Protein AF-A0A6L6CQJ9-F1 (afdb_monomer)

Secondary structure (DSSP, 8-state):
-----EEEEE-SBHHHHHH--HHHHHHHHHHHHHHHHTTT--EEEEE-SB----HHHHHHHHHHHHHHH-PEEETTEEEEE-TTS-EEEEES---HHHHHHHHHHHS-TTS--HHHHHHHHH--

Structure (mmCIF, N/CA/C/O backbone):
data_AF-A0A6L6CQJ9-F1
#
_entry.id   AF-A0A6L6CQJ9-F1
#
loop_
_atom_site.group_PDB
_atom_site.id
_atom_site.type_symbol
_atom_site.label_atom_id
_atom_site.label_alt_id
_atom_site.label_comp_id
_atom_site.label_asym_id
_atom_site.label_entity_id
_atom_site.label_seq_id
_atom_site.pdbx_PDB_ins_code
_atom_site.Cartn_x
_atom_site.Cartn_y
_atom_site.Cartn_z
_atom_site.occupancy
_atom_site.B_iso_or_equiv
_atom_site.auth_seq_id
_atom_site.auth_comp_id
_atom_site.auth_asym_id
_atom_site.auth_atom_id
_atom_site.pdbx_PDB_model_num
ATOM 1 N N . MET A 1 1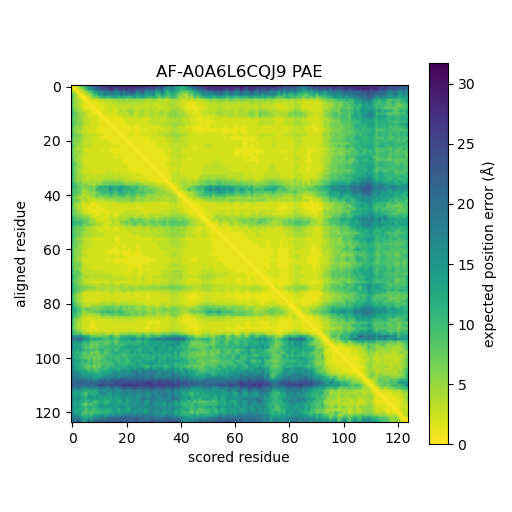 ? -23.695 -12.165 -8.572 1.00 44.12 1 MET A N 1
ATOM 2 C CA . MET A 1 1 ? -23.828 -10.892 -7.833 1.00 44.12 1 MET A CA 1
ATOM 3 C C . MET A 1 1 ? -22.783 -9.947 -8.420 1.00 44.12 1 MET A C 1
ATOM 5 O O . MET A 1 1 ? -21.602 -10.169 -8.198 1.00 44.12 1 MET A O 1
ATOM 9 N N . HIS A 1 2 ? -23.181 -9.010 -9.287 1.00 49.62 2 HIS A N 1
ATOM 10 C CA . HIS A 1 2 ? -22.262 -8.054 -9.922 1.00 49.62 2 HIS A CA 1
ATOM 11 C C . HIS A 1 2 ? -22.117 -6.839 -9.000 1.00 49.62 2 HIS A C 1
ATOM 13 O O . HIS A 1 2 ? -22.798 -5.835 -9.175 1.00 49.62 2 HIS A O 1
ATOM 19 N N . GLY A 1 3 ? -21.326 -7.003 -7.941 1.00 58.09 3 GLY A N 1
ATOM 20 C CA . GLY A 1 3 ? -20.976 -5.933 -7.007 1.00 58.09 3 GLY A CA 1
ATOM 21 C C . GLY A 1 3 ? -19.596 -5.368 -7.324 1.00 58.09 3 GLY A C 1
ATOM 22 O O . GLY A 1 3 ? -18.787 -6.028 -7.974 1.00 58.09 3 GLY A O 1
ATOM 23 N N . LEU A 1 4 ? -19.325 -4.149 -6.866 1.00 60.97 4 LEU A N 1
ATOM 24 C CA . LEU A 1 4 ? -18.016 -3.513 -6.964 1.00 60.97 4 LEU A CA 1
ATOM 25 C C . LEU A 1 4 ? -17.009 -4.312 -6.112 1.00 60.97 4 LEU A C 1
ATOM 27 O O . LEU A 1 4 ? -17.016 -4.231 -4.888 1.00 60.97 4 LEU A O 1
ATOM 31 N N . VAL A 1 5 ? -16.191 -5.153 -6.748 1.00 79.06 5 VAL A N 1
ATOM 32 C CA . VAL A 1 5 ? -15.293 -6.081 -6.033 1.00 79.06 5 VAL A CA 1
ATOM 33 C C . VAL A 1 5 ? -14.050 -5.370 -5.502 1.00 79.06 5 VAL A C 1
ATOM 35 O O . VAL A 1 5 ? -13.595 -5.684 -4.402 1.00 79.06 5 VAL A O 1
ATOM 38 N N . HIS A 1 6 ? -13.526 -4.424 -6.279 1.00 84.75 6 HIS A N 1
ATOM 39 C CA . HIS A 1 6 ? -12.265 -3.742 -6.023 1.00 84.75 6 HIS A CA 1
ATOM 40 C C . HIS A 1 6 ? -12.363 -2.270 -6.413 1.00 84.75 6 HIS A C 1
ATOM 42 O O . HIS A 1 6 ? -12.942 -1.941 -7.449 1.00 84.75 6 HIS A O 1
ATOM 48 N N . VAL A 1 7 ? -11.798 -1.393 -5.585 1.00 87.69 7 VAL A N 1
ATOM 49 C CA . VAL A 1 7 ? -11.645 0.032 -5.889 1.00 87.69 7 VAL A CA 1
ATOM 50 C C . VAL A 1 7 ? -10.204 0.465 -5.737 1.00 87.69 7 VAL A C 1
ATOM 52 O O . VAL A 1 7 ? -9.547 0.137 -4.757 1.00 87.69 7 VAL A O 1
ATOM 55 N N . LEU A 1 8 ? -9.743 1.260 -6.696 1.00 88.31 8 LEU A N 1
ATOM 56 C CA . LEU A 1 8 ? -8.489 1.988 -6.614 1.00 88.31 8 LEU A CA 1
ATOM 57 C C . LEU A 1 8 ? -8.780 3.447 -6.250 1.00 88.31 8 LEU A C 1
ATOM 59 O O . LEU A 1 8 ? -9.572 4.110 -6.921 1.00 88.31 8 LEU A O 1
ATOM 63 N N . VAL A 1 9 ? -8.120 3.950 -5.212 1.00 89.75 9 VAL A N 1
ATOM 64 C CA . VAL A 1 9 ? -8.165 5.355 -4.805 1.00 89.75 9 VAL A CA 1
ATOM 65 C C . VAL A 1 9 ? -6.786 5.966 -4.976 1.00 89.75 9 VAL A C 1
ATOM 67 O O . VAL A 1 9 ? -5.829 5.563 -4.319 1.00 89.75 9 VAL A O 1
ATOM 70 N N . CYS A 1 10 ? -6.703 6.991 -5.816 1.00 90.00 10 CYS A N 1
ATOM 71 C CA . CYS A 1 10 ? -5.519 7.833 -5.913 1.00 90.00 10 CYS A CA 1
ATOM 72 C C . CYS A 1 10 ? -5.681 8.999 -4.927 1.00 90.00 10 CYS A C 1
ATOM 74 O O . CYS A 1 10 ? -6.444 9.929 -5.190 1.00 90.00 10 CYS A O 1
ATOM 76 N N . GLY A 1 11 ? -5.023 8.927 -3.769 1.00 89.94 11 GLY A N 1
ATOM 77 C CA . GLY A 1 11 ? -5.260 9.828 -2.640 1.00 89.94 11 GLY A CA 1
ATOM 78 C C . GLY A 1 11 ? -3.970 10.336 -2.005 1.00 89.94 11 GLY A C 1
ATOM 79 O O . GLY A 1 11 ? -3.145 9.553 -1.547 1.00 89.94 11 GLY A O 1
ATOM 80 N N . GLY A 1 12 ? -3.824 11.659 -1.938 1.00 90.69 12 GLY A N 1
ATOM 81 C CA . GLY A 1 12 ? -2.650 12.333 -1.384 1.00 90.69 12 GLY A CA 1
ATOM 82 C C . GLY A 1 12 ? -1.388 12.262 -2.259 1.00 90.69 12 GLY A C 1
ATOM 83 O O . GLY A 1 12 ? -1.339 11.556 -3.266 1.00 90.69 12 GLY A O 1
ATOM 84 N N . THR A 1 13 ? -0.364 13.020 -1.875 1.00 92.44 13 THR A N 1
ATOM 85 C CA . THR A 1 13 ? 0.970 13.030 -2.502 1.00 92.44 13 THR A CA 1
ATOM 86 C C . THR A 1 13 ? 1.970 12.195 -1.702 1.00 92.44 13 THR A C 1
ATOM 88 O O . THR A 1 13 ? 1.749 11.939 -0.517 1.00 92.44 13 THR A O 1
ATOM 91 N N . SER A 1 14 ? 3.108 11.819 -2.297 1.00 91.62 14 SER A N 1
ATOM 92 C CA . SER A 1 14 ? 4.172 11.123 -1.551 1.00 91.62 14 SER A CA 1
ATOM 93 C C . SER A 1 14 ? 4.661 11.911 -0.327 1.00 91.62 14 SER A C 1
ATOM 95 O O . SER A 1 14 ? 4.845 11.336 0.744 1.00 91.62 14 SER A O 1
ATOM 97 N N . VAL A 1 15 ? 4.763 13.239 -0.444 1.00 94.12 15 VAL A N 1
ATOM 98 C CA . VAL A 1 15 ? 5.100 14.141 0.674 1.00 94.12 15 VAL A CA 1
ATOM 99 C C . VAL A 1 15 ? 4.042 14.072 1.776 1.00 94.12 15 VAL A C 1
ATOM 101 O O . VAL A 1 15 ? 4.376 13.888 2.941 1.00 94.12 15 VAL A O 1
ATOM 104 N N . GLN A 1 16 ? 2.755 14.128 1.423 1.00 95.38 16 GLN A N 1
ATOM 105 C CA . GLN A 1 16 ? 1.681 14.009 2.412 1.00 95.38 16 GLN A CA 1
ATOM 106 C C . GLN A 1 16 ? 1.717 12.655 3.124 1.00 95.38 16 GLN A C 1
ATOM 108 O O . GLN A 1 16 ? 1.512 12.600 4.332 1.00 95.38 16 GLN A O 1
ATOM 113 N N . TRP A 1 17 ? 2.012 11.564 2.415 1.00 95.88 17 TRP A N 1
ATOM 114 C CA . TRP A 1 17 ? 2.132 10.235 3.023 1.00 95.88 17 TRP A CA 1
ATOM 115 C C . TRP A 1 17 ? 3.313 10.153 4.002 1.00 95.88 17 TRP A C 1
ATOM 117 O O . TRP A 1 17 ? 3.189 9.531 5.061 1.00 95.88 17 TRP A O 1
ATOM 127 N N . LEU A 1 18 ? 4.431 10.811 3.677 1.00 95.19 18 LEU A N 1
ATOM 128 C CA . LEU A 1 18 ? 5.608 10.935 4.543 1.00 95.19 18 LEU A CA 1
ATOM 129 C C . LEU A 1 18 ? 5.355 11.785 5.787 1.00 95.19 18 LEU A C 1
ATOM 131 O O . LEU A 1 18 ? 5.918 11.474 6.839 1.00 95.19 18 LEU A O 1
ATOM 135 N N . ASP A 1 19 ? 4.490 12.789 5.699 1.00 96.75 19 ASP A N 1
ATOM 136 C CA . ASP A 1 19 ? 4.121 13.637 6.836 1.00 96.75 19 ASP A CA 1
ATOM 137 C C . ASP A 1 19 ? 2.974 13.044 7.670 1.00 96.75 19 ASP A C 1
ATOM 139 O O . ASP A 1 19 ? 2.840 13.353 8.854 1.00 96.75 19 ASP A O 1
ATOM 143 N N . THR A 1 20 ? 2.175 12.142 7.087 1.00 97.56 20 THR A N 1
ATOM 144 C CA . THR A 1 20 ? 1.033 11.517 7.769 1.00 97.56 20 THR A CA 1
ATOM 145 C C . THR A 1 20 ? 1.516 10.664 8.941 1.00 97.56 20 THR A C 1
ATOM 147 O O . THR A 1 20 ? 2.318 9.728 8.797 1.00 97.56 20 THR A O 1
ATOM 150 N N . THR A 1 21 ? 1.006 10.980 10.126 1.00 97.50 21 THR A N 1
ATOM 151 C CA . THR A 1 21 ? 1.355 10.322 11.383 1.00 97.50 21 THR A CA 1
ATOM 152 C C . THR A 1 21 ? 0.704 8.945 11.507 1.00 97.50 21 THR A C 1
ATOM 154 O O . THR A 1 21 ? -0.284 8.621 10.851 1.00 97.50 21 THR A O 1
ATOM 157 N N . THR A 1 22 ? 1.224 8.113 12.412 1.00 97.25 22 THR A N 1
ATOM 158 C CA . THR A 1 22 ? 0.627 6.802 12.723 1.00 97.25 22 THR A CA 1
ATOM 159 C C . THR A 1 22 ? -0.843 6.930 13.138 1.00 97.25 22 THR A C 1
ATOM 161 O O . THR A 1 22 ? -1.669 6.140 12.698 1.00 97.25 22 THR A O 1
ATOM 164 N N . GLN A 1 23 ? -1.185 7.932 13.958 1.00 97.75 23 GLN A N 1
ATOM 165 C CA . GLN A 1 23 ? -2.556 8.133 14.437 1.00 97.75 23 GLN A CA 1
ATOM 166 C C . GLN A 1 23 ? -3.507 8.530 13.301 1.00 97.75 23 GLN A C 1
ATOM 168 O O . GLN A 1 23 ? -4.648 8.068 13.260 1.00 97.75 23 GLN A O 1
ATOM 173 N N . GLU A 1 24 ? -3.042 9.349 12.358 1.00 97.81 24 GLU A N 1
ATOM 174 C CA . GLU A 1 24 ? -3.819 9.692 11.167 1.00 97.81 24 GLU A CA 1
ATOM 175 C C . GLU A 1 24 ? -4.025 8.478 10.263 1.00 97.81 24 GLU A C 1
ATOM 177 O O . GLU A 1 24 ? -5.149 8.257 9.822 1.00 97.81 24 GLU A O 1
ATOM 182 N N . TRP A 1 25 ? -3.006 7.635 10.062 1.00 97.12 25 TRP A N 1
ATOM 183 C CA . TRP A 1 25 ? -3.161 6.374 9.329 1.00 97.12 25 TRP A CA 1
ATOM 184 C C . TRP A 1 25 ? -4.152 5.414 10.000 1.00 97.12 25 TRP A C 1
ATOM 186 O O . TRP A 1 25 ? -4.954 4.790 9.301 1.00 97.12 25 TRP A O 1
ATOM 196 N N . CYS A 1 26 ? -4.172 5.333 11.338 1.00 96.75 26 CYS A N 1
ATOM 197 C CA . CYS A 1 26 ? -5.204 4.585 12.066 1.00 96.75 26 CYS A CA 1
ATOM 198 C C . CYS A 1 26 ? -6.605 5.133 11.753 1.00 96.75 26 CYS A C 1
ATOM 200 O O . CYS A 1 26 ? -7.515 4.363 11.449 1.00 96.75 26 CYS A O 1
ATOM 202 N N . ARG A 1 27 ? -6.776 6.464 11.800 1.00 96.69 27 ARG A N 1
ATOM 203 C CA . ARG A 1 27 ? -8.059 7.125 11.512 1.00 96.69 27 ARG A CA 1
ATOM 204 C C . ARG A 1 27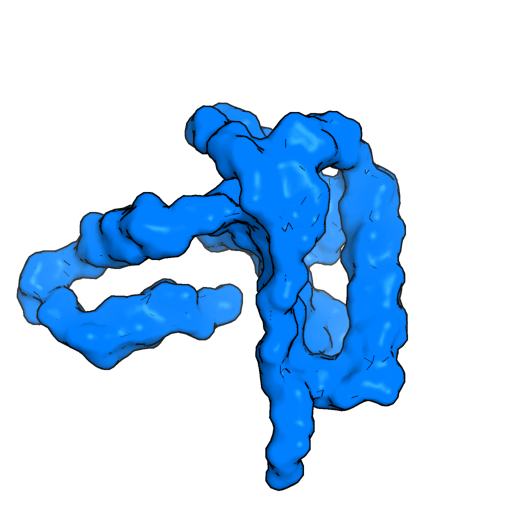 ? -8.509 6.874 10.072 1.00 96.69 27 ARG A C 1
ATOM 206 O O . ARG A 1 27 ? -9.642 6.455 9.870 1.00 96.69 27 ARG A O 1
ATOM 213 N N . ILE A 1 28 ? -7.618 7.079 9.099 1.00 95.06 28 ILE A N 1
ATOM 214 C CA . ILE A 1 28 ? -7.877 6.846 7.670 1.00 95.06 28 ILE A CA 1
ATOM 215 C C . ILE A 1 28 ? -8.349 5.405 7.453 1.00 95.06 28 ILE A C 1
ATOM 217 O O . ILE A 1 28 ? -9.376 5.179 6.821 1.00 95.06 28 ILE A O 1
ATOM 221 N N . THR A 1 29 ? -7.640 4.430 8.024 1.00 94.12 29 THR A N 1
ATOM 222 C CA . THR A 1 29 ? -7.981 3.005 7.887 1.00 94.12 29 THR A CA 1
ATOM 223 C C . THR A 1 29 ? -9.356 2.696 8.477 1.00 94.12 29 THR A C 1
ATOM 225 O O . THR A 1 29 ? -10.170 2.052 7.822 1.00 94.12 29 THR A O 1
ATOM 228 N N . GLY A 1 30 ? -9.664 3.219 9.669 1.00 92.94 30 GLY A N 1
ATOM 229 C CA . GLY A 1 30 ? -10.981 3.044 10.289 1.00 92.94 30 GLY A CA 1
ATOM 230 C C . GLY A 1 30 ? -12.125 3.663 9.478 1.00 92.94 30 GLY A C 1
ATOM 231 O O . GLY A 1 30 ? -13.198 3.067 9.369 1.00 92.94 30 GLY A O 1
ATOM 232 N N . GLU A 1 31 ? -11.901 4.830 8.871 1.00 92.06 31 GLU A N 1
ATOM 233 C CA . GLU A 1 31 ? -12.880 5.489 7.996 1.00 92.06 31 GLU A CA 1
ATOM 234 C C . GLU A 1 31 ? -13.143 4.680 6.722 1.00 92.06 31 GLU A C 1
ATOM 236 O O . GLU A 1 31 ? -14.300 4.512 6.333 1.00 92.06 31 GLU A O 1
ATOM 241 N N . LEU A 1 32 ? -12.097 4.118 6.114 1.00 90.81 32 LEU A N 1
ATOM 242 C CA . LEU A 1 32 ? -12.207 3.263 4.930 1.00 90.81 32 LEU A CA 1
ATOM 243 C C . LEU A 1 32 ? -12.967 1.971 5.223 1.00 90.81 32 LEU A C 1
ATOM 245 O O . LEU A 1 32 ? -13.893 1.634 4.486 1.00 90.81 32 LEU A O 1
ATOM 249 N N . SER A 1 33 ? -12.625 1.283 6.314 1.00 89.25 33 SER A N 1
ATOM 250 C CA . SER A 1 33 ? -13.342 0.081 6.750 1.00 89.25 33 SER A CA 1
ATOM 251 C C . SER A 1 33 ? -14.819 0.378 7.013 1.00 89.25 33 SER A C 1
ATOM 253 O O . SER A 1 33 ? -15.700 -0.345 6.550 1.00 89.25 33 SER A O 1
ATOM 255 N N . SER A 1 34 ? -15.115 1.489 7.696 1.00 88.25 34 SER A N 1
ATOM 256 C CA . SER A 1 34 ? -16.491 1.923 7.962 1.00 88.25 34 SER A CA 1
ATOM 257 C C . SER A 1 34 ? -17.271 2.206 6.672 1.00 88.25 34 SER A C 1
ATOM 259 O O . SER A 1 34 ? -18.405 1.751 6.520 1.00 88.25 34 SER A O 1
ATOM 261 N N . ALA A 1 35 ? -16.654 2.901 5.711 1.00 85.19 35 ALA A N 1
ATOM 262 C CA . ALA A 1 35 ? -17.273 3.202 4.423 1.00 85.19 35 ALA A CA 1
ATOM 263 C C . ALA A 1 35 ? -17.544 1.934 3.593 1.00 85.19 35 ALA A C 1
ATOM 265 O O . ALA A 1 35 ? -18.607 1.812 2.981 1.00 85.19 35 ALA A O 1
ATOM 266 N N . ALA A 1 36 ? -16.626 0.964 3.606 1.00 80.62 36 ALA A N 1
ATOM 267 C CA . ALA A 1 36 ? -16.747 -0.273 2.836 1.00 80.62 36 ALA A CA 1
ATOM 268 C C . ALA A 1 36 ? -17.931 -1.151 3.273 1.00 80.62 36 ALA A C 1
ATOM 270 O O . ALA A 1 36 ? -18.606 -1.741 2.421 1.00 80.62 36 ALA A O 1
ATOM 271 N N . ARG A 1 37 ? -18.245 -1.181 4.579 1.00 76.06 37 ARG A N 1
ATOM 272 C CA . ARG A 1 37 ? -19.377 -1.947 5.141 1.00 76.06 37 ARG A CA 1
ATOM 273 C C . ARG A 1 37 ? -20.720 -1.599 4.499 1.00 76.06 37 ARG A C 1
ATOM 275 O O . ARG A 1 37 ? -21.581 -2.465 4.384 1.00 76.06 37 ARG A O 1
ATOM 282 N N . GLY A 1 38 ? -20.903 -0.353 4.061 1.00 71.69 38 GLY A N 1
ATOM 283 C CA . GLY A 1 38 ? -22.154 0.101 3.447 1.00 71.69 38 GLY A CA 1
ATOM 284 C C . GLY A 1 38 ? -22.345 -0.323 1.988 1.00 71.69 38 GLY A C 1
ATOM 285 O O . GLY A 1 38 ? -23.455 -0.220 1.472 1.00 71.69 38 GLY A O 1
ATOM 286 N N . VAL A 1 39 ? -21.284 -0.778 1.311 1.00 73.56 39 VAL A N 1
ATOM 287 C CA . VAL A 1 39 ? -21.245 -0.876 -0.162 1.00 73.56 39 VAL A CA 1
ATOM 288 C C . VAL A 1 39 ? -20.999 -2.311 -0.657 1.00 73.56 39 VAL A C 1
ATOM 290 O O . VAL A 1 39 ? -21.135 -2.590 -1.846 1.00 73.56 39 VAL A O 1
ATOM 293 N N . GLY A 1 40 ? -20.681 -3.256 0.237 1.00 71.69 40 GLY A N 1
ATOM 294 C CA . GLY A 1 40 ? -20.407 -4.653 -0.135 1.00 71.69 40 GLY A CA 1
ATOM 295 C C . GLY A 1 40 ? -19.102 -4.832 -0.921 1.00 71.69 40 GLY A C 1
ATOM 296 O O . GLY A 1 40 ? -18.942 -5.811 -1.652 1.00 71.69 40 GLY A O 1
ATOM 297 N N . MET A 1 41 ? -18.183 -3.871 -0.796 1.00 78.12 41 MET A N 1
ATOM 298 C CA . MET A 1 41 ? -16.852 -3.928 -1.398 1.00 78.12 41 MET A CA 1
ATOM 299 C C . MET A 1 41 ? -15.997 -4.958 -0.666 1.00 78.12 41 MET A C 1
ATOM 301 O O . MET A 1 41 ? -16.089 -5.087 0.552 1.00 78.12 41 MET A O 1
ATOM 305 N N . ARG A 1 42 ? -15.142 -5.674 -1.403 1.00 83.19 42 ARG A N 1
ATOM 306 C CA . ARG A 1 42 ? -14.224 -6.664 -0.810 1.00 83.19 42 ARG A CA 1
ATOM 307 C C . ARG A 1 42 ? -12.806 -6.138 -0.651 1.00 83.19 42 ARG A C 1
ATOM 309 O O . ARG A 1 42 ? -12.106 -6.568 0.257 1.00 83.19 42 ARG A O 1
ATOM 316 N N . TRP A 1 43 ? -12.398 -5.208 -1.512 1.00 89.06 43 TRP A N 1
ATOM 317 C CA . TRP A 1 43 ? -11.029 -4.717 -1.539 1.00 89.06 43 TRP A CA 1
ATOM 318 C C . TRP A 1 43 ? -10.953 -3.248 -1.958 1.00 89.06 43 TRP A C 1
ATOM 320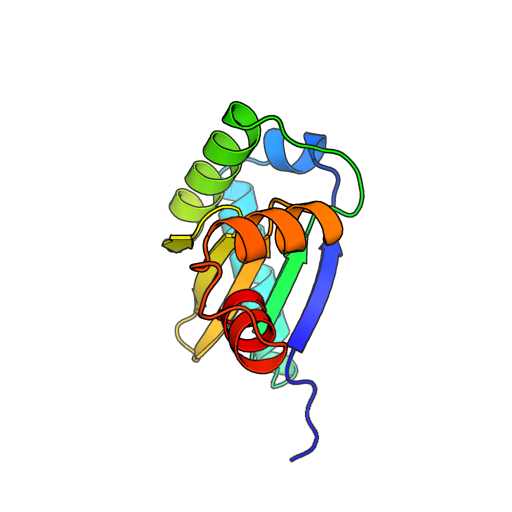 O O . TRP A 1 43 ? -11.616 -2.830 -2.911 1.00 89.06 43 TRP A O 1
ATOM 330 N N . ILE A 1 44 ? -10.106 -2.474 -1.284 1.00 91.69 44 ILE A N 1
ATOM 331 C CA . ILE A 1 44 ? -9.628 -1.178 -1.760 1.00 91.69 44 ILE A CA 1
ATOM 332 C C . ILE A 1 44 ? -8.099 -1.148 -1.832 1.00 91.69 44 ILE A C 1
ATOM 334 O O . ILE A 1 44 ? -7.407 -1.591 -0.917 1.00 91.69 44 ILE A O 1
ATOM 338 N N . THR A 1 45 ? -7.567 -0.587 -2.912 1.00 92.06 45 THR A N 1
ATOM 339 C CA . THR A 1 45 ? -6.158 -0.214 -3.027 1.00 92.06 45 THR A CA 1
ATOM 340 C C . THR A 1 45 ? -6.051 1.299 -3.018 1.00 92.06 45 THR A C 1
ATOM 342 O O . THR A 1 45 ? -6.780 1.978 -3.736 1.00 92.06 45 THR A O 1
ATOM 345 N N . ILE A 1 46 ? -5.134 1.835 -2.227 1.00 93.38 46 ILE A N 1
ATOM 346 C CA . ILE A 1 46 ? -4.859 3.264 -2.147 1.00 93.38 46 ILE A CA 1
ATOM 347 C C . ILE A 1 46 ? -3.430 3.481 -2.604 1.00 93.38 46 ILE A C 1
ATOM 349 O O . ILE A 1 46 ? -2.526 2.799 -2.130 1.00 93.38 46 ILE A O 1
ATOM 353 N N . CYS A 1 47 ? -3.222 4.430 -3.504 1.00 92.31 47 CYS A N 1
ATOM 354 C CA . CYS A 1 47 ? -1.898 4.874 -3.917 1.00 92.31 47 CYS A CA 1
ATOM 355 C C . CYS A 1 47 ? -1.841 6.406 -3.926 1.00 92.31 47 CYS A C 1
ATOM 357 O O . CYS A 1 47 ? -2.880 7.057 -4.087 1.00 92.31 47 CYS A O 1
ATOM 359 N N . PRO A 1 48 ? -0.658 7.016 -3.758 1.00 91.31 48 PRO A N 1
ATOM 360 C CA . PRO A 1 48 ? -0.535 8.450 -3.951 1.00 91.31 48 PRO A CA 1
ATOM 361 C C . PRO A 1 48 ? -0.818 8.786 -5.417 1.00 91.31 48 PRO A C 1
ATOM 363 O O . PRO A 1 48 ? -0.467 8.024 -6.317 1.00 91.31 48 PRO A O 1
ATOM 366 N N . TYR A 1 49 ? -1.463 9.922 -5.677 1.00 85.62 49 TYR A N 1
ATOM 367 C CA . TYR A 1 49 ? -1.755 10.338 -7.054 1.00 85.62 49 TYR A CA 1
ATOM 368 C C . TYR A 1 49 ? -0.552 11.005 -7.736 1.00 85.62 49 TYR A C 1
ATOM 370 O O . TYR A 1 49 ? -0.549 11.167 -8.954 1.00 85.62 49 TYR A O 1
ATOM 378 N N . VAL A 1 50 ? 0.453 11.429 -6.962 1.00 84.62 50 VAL A N 1
ATOM 379 C CA . VAL A 1 50 ? 1.670 12.067 -7.473 1.00 84.62 50 VAL A CA 1
ATOM 380 C C . VAL A 1 50 ? 2.832 11.930 -6.491 1.00 84.62 50 VAL A C 1
ATOM 382 O O . VAL A 1 50 ? 2.645 11.892 -5.270 1.00 84.62 50 VAL A O 1
ATOM 385 N N . GLY A 1 51 ? 4.038 11.947 -7.053 1.00 84.44 51 GLY A N 1
ATOM 386 C CA . GLY A 1 51 ? 5.299 11.923 -6.329 1.00 84.44 51 GLY A CA 1
ATOM 387 C C . GLY A 1 51 ? 5.942 10.542 -6.335 1.00 84.44 51 GLY A C 1
ATOM 388 O O . GLY A 1 51 ? 5.323 9.542 -6.692 1.00 84.44 51 GLY A O 1
ATOM 389 N N . TRP A 1 52 ? 7.209 10.512 -5.946 1.00 85.44 52 TRP A N 1
ATOM 390 C CA . TRP A 1 52 ? 7.977 9.290 -5.758 1.00 85.44 52 TRP A CA 1
ATOM 391 C C . TRP A 1 52 ? 8.473 9.213 -4.319 1.00 85.44 52 TRP A C 1
ATOM 393 O O . TRP A 1 52 ? 8.522 10.223 -3.611 1.00 85.44 52 TRP A O 1
ATOM 403 N N . PHE A 1 53 ? 8.857 8.009 -3.917 1.00 88.25 53 PHE A N 1
ATOM 404 C CA . PHE A 1 53 ? 9.587 7.756 -2.685 1.00 88.25 53 PHE A CA 1
ATOM 405 C C . PHE A 1 53 ? 10.939 7.161 -3.062 1.00 88.25 53 PHE A C 1
ATOM 407 O O . PHE A 1 53 ? 11.007 6.257 -3.900 1.00 88.25 53 PHE A O 1
ATOM 414 N N . THR A 1 54 ? 11.999 7.632 -2.418 1.00 90.38 54 THR A N 1
ATOM 415 C CA . THR A 1 54 ? 13.253 6.879 -2.327 1.00 90.38 54 THR A CA 1
ATOM 416 C C . THR A 1 54 ? 13.021 5.562 -1.581 1.00 90.38 54 THR A C 1
ATOM 418 O O . THR A 1 54 ? 12.018 5.403 -0.880 1.00 90.38 54 THR A O 1
ATOM 421 N N . ASP A 1 55 ? 13.949 4.612 -1.681 1.00 88.88 55 ASP A N 1
ATOM 422 C CA . ASP A 1 55 ? 13.814 3.318 -0.995 1.00 88.88 55 ASP A CA 1
ATOM 423 C C . ASP A 1 55 ? 13.682 3.477 0.527 1.00 88.88 55 ASP A C 1
ATOM 425 O O . ASP A 1 55 ? 12.856 2.819 1.160 1.00 88.88 55 ASP A O 1
ATOM 429 N N . ILE A 1 56 ? 14.429 4.425 1.103 1.00 91.94 56 ILE A N 1
ATOM 430 C CA . ILE A 1 56 ? 14.385 4.744 2.535 1.00 91.94 56 ILE A CA 1
ATOM 431 C C . ILE A 1 56 ? 13.016 5.320 2.919 1.00 91.94 56 ILE A C 1
ATOM 433 O O . ILE A 1 56 ? 12.411 4.887 3.898 1.00 91.94 56 ILE A O 1
ATOM 437 N N . GLU A 1 57 ? 12.505 6.286 2.154 1.00 93.94 57 GLU A N 1
ATOM 438 C CA . GLU A 1 57 ? 11.189 6.892 2.393 1.00 93.94 57 GLU A CA 1
ATOM 439 C C . GLU A 1 57 ? 10.063 5.864 2.258 1.00 9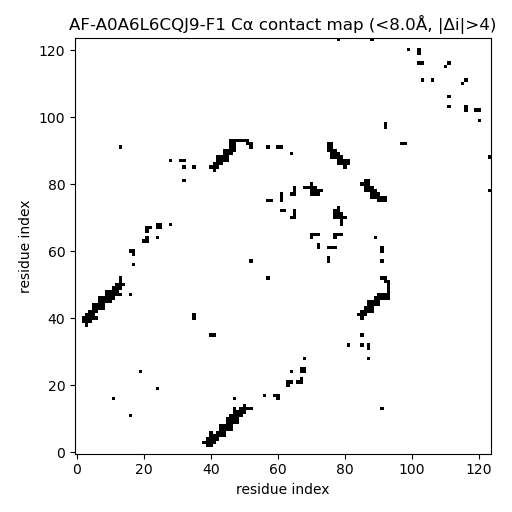3.94 57 GLU A C 1
ATOM 441 O O . GLU A 1 57 ? 9.144 5.828 3.078 1.00 93.94 57 GLU A O 1
ATOM 446 N N . ARG A 1 58 ? 10.162 4.984 1.258 1.00 92.06 58 ARG A N 1
ATOM 447 C CA . ARG A 1 58 ? 9.208 3.901 1.028 1.00 92.06 58 ARG A CA 1
ATOM 448 C C . ARG A 1 58 ? 9.163 2.956 2.221 1.00 92.06 58 ARG A C 1
ATOM 450 O O . ARG A 1 58 ? 8.086 2.688 2.749 1.00 92.06 58 ARG A O 1
ATOM 457 N N . GLU A 1 59 ? 10.323 2.501 2.690 1.00 92.94 59 GLU A N 1
ATOM 458 C CA . GLU A 1 59 ? 10.425 1.640 3.869 1.00 92.94 59 GLU A CA 1
ATOM 459 C C . GLU A 1 59 ? 9.843 2.324 5.118 1.00 92.94 59 GLU A C 1
ATOM 461 O O . GLU A 1 59 ? 9.096 1.704 5.881 1.00 92.94 59 GLU A O 1
ATOM 466 N N . GLN A 1 60 ? 10.138 3.612 5.319 1.00 95.12 60 GLN A N 1
ATOM 467 C CA . GLN A 1 60 ? 9.619 4.395 6.443 1.00 95.12 60 GLN A CA 1
ATOM 468 C C . GLN A 1 60 ? 8.089 4.497 6.427 1.00 95.12 60 GLN A C 1
ATOM 470 O O . GLN A 1 60 ? 7.450 4.266 7.459 1.00 95.12 60 GLN A O 1
ATOM 475 N N . VAL A 1 61 ? 7.496 4.815 5.274 1.00 95.69 61 VAL A N 1
ATOM 476 C CA . VAL A 1 61 ? 6.040 4.923 5.109 1.00 95.69 61 VAL A CA 1
ATOM 477 C C . VAL A 1 61 ? 5.378 3.561 5.293 1.00 95.69 61 VAL A C 1
ATOM 479 O O . VAL A 1 61 ? 4.454 3.455 6.101 1.00 95.69 61 VAL A O 1
ATOM 482 N N . CYS A 1 62 ? 5.892 2.501 4.656 1.00 95.81 62 CYS A N 1
ATOM 483 C CA . CYS A 1 62 ? 5.372 1.141 4.824 1.00 95.81 62 CYS A CA 1
ATOM 484 C C . CYS A 1 62 ? 5.367 0.719 6.299 1.00 95.81 62 CYS A C 1
ATOM 486 O O . CYS A 1 62 ? 4.340 0.285 6.820 1.00 95.81 62 CYS A O 1
ATOM 488 N N . LYS A 1 63 ? 6.484 0.905 7.017 1.00 96.56 63 LYS A N 1
ATOM 489 C CA . LYS A 1 63 ? 6.573 0.575 8.451 1.00 96.56 63 LYS A CA 1
ATOM 490 C C . LYS A 1 63 ? 5.591 1.378 9.295 1.00 96.56 63 LYS A C 1
ATOM 492 O O . LYS A 1 63 ? 5.025 0.840 10.247 1.00 96.56 63 LYS A O 1
ATOM 497 N N . ARG A 1 64 ? 5.373 2.655 8.970 1.00 97.25 64 ARG A N 1
ATOM 498 C CA . ARG A 1 64 ? 4.426 3.506 9.699 1.00 97.25 64 ARG A CA 1
ATOM 499 C C . ARG A 1 64 ? 2.983 3.060 9.487 1.00 97.25 64 ARG A C 1
ATOM 501 O O . ARG A 1 64 ? 2.255 2.935 10.469 1.00 97.25 64 ARG A O 1
ATOM 508 N N . ILE A 1 65 ? 2.594 2.781 8.245 1.00 97.19 65 ILE A N 1
ATOM 509 C CA . ILE A 1 65 ? 1.253 2.287 7.907 1.00 97.19 65 ILE A CA 1
ATOM 510 C C . ILE A 1 65 ? 1.031 0.906 8.533 1.00 97.19 65 ILE A C 1
ATOM 512 O O . ILE A 1 65 ? 0.009 0.688 9.179 1.00 97.19 65 ILE A O 1
ATOM 516 N N . ALA A 1 66 ? 1.998 -0.008 8.434 1.00 96.94 66 ALA A N 1
ATOM 517 C CA . ALA A 1 66 ? 1.910 -1.333 9.050 1.00 96.94 66 ALA A CA 1
ATOM 518 C C . ALA A 1 66 ? 1.741 -1.234 10.571 1.00 96.94 66 ALA A C 1
ATOM 520 O O . ALA A 1 66 ? 0.866 -1.876 11.147 1.00 96.94 66 ALA A O 1
ATOM 521 N N . LYS A 1 67 ? 2.500 -0.349 11.229 1.00 96.94 67 LYS A N 1
ATOM 522 C CA . LYS A 1 67 ? 2.347 -0.074 12.664 1.00 96.94 67 LYS A CA 1
ATOM 523 C C . LYS A 1 67 ? 0.972 0.505 13.012 1.00 96.94 67 LYS A C 1
ATOM 525 O O . LYS A 1 67 ? 0.437 0.177 14.066 1.00 96.94 67 LYS A O 1
ATOM 530 N N . ALA A 1 68 ? 0.424 1.377 12.169 1.00 96.81 68 ALA A N 1
ATOM 531 C CA . ALA A 1 68 ? -0.880 1.999 12.389 1.00 96.81 68 ALA A CA 1
ATOM 532 C C . ALA A 1 68 ? -2.045 1.011 12.223 1.00 96.81 68 ALA A C 1
ATOM 534 O O . ALA A 1 68 ? -3.048 1.101 12.925 1.00 96.81 68 ALA A O 1
ATOM 535 N N . THR A 1 69 ? -1.919 0.080 11.284 1.00 94.81 69 THR A N 1
ATOM 536 C CA . THR A 1 69 ? -3.021 -0.786 10.843 1.00 94.81 69 THR A CA 1
ATOM 537 C C . THR A 1 69 ? -2.917 -2.217 11.361 1.00 94.81 69 THR A C 1
ATOM 539 O O . THR A 1 69 ? -3.886 -2.964 11.296 1.00 94.81 69 THR A O 1
ATOM 542 N N . GLY A 1 70 ? -1.746 -2.633 11.847 1.00 94.81 70 GLY A N 1
ATOM 543 C CA . GLY A 1 70 ? -1.440 -4.046 12.077 1.00 94.81 70 GLY A CA 1
ATOM 544 C C .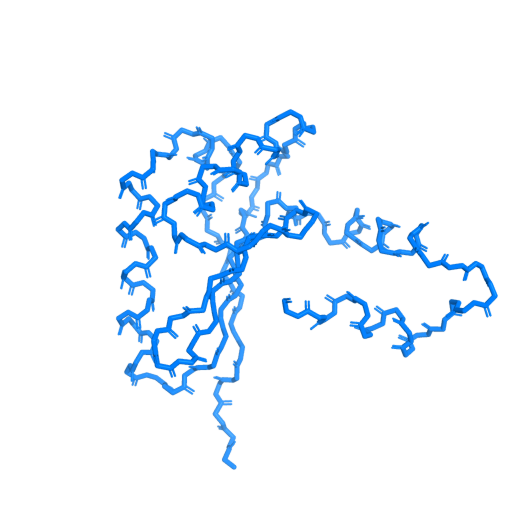 GLY A 1 70 ? -1.301 -4.855 10.780 1.00 94.81 70 GLY A C 1
ATOM 545 O O . GLY A 1 70 ? -1.356 -6.080 10.831 1.00 94.81 70 GLY A O 1
ATOM 546 N N . GLY A 1 71 ? -1.168 -4.189 9.627 1.00 94.56 71 GLY A N 1
ATOM 547 C CA . GLY A 1 71 ? -1.041 -4.828 8.318 1.00 94.56 71 GLY A CA 1
ATOM 548 C C . GLY A 1 71 ? 0.334 -5.450 8.058 1.00 94.56 71 GLY A C 1
ATOM 549 O O . GLY A 1 71 ? 1.332 -5.105 8.696 1.00 94.56 71 GLY A O 1
ATOM 550 N N . SER A 1 72 ? 0.387 -6.354 7.082 1.00 95.38 72 SER A N 1
ATOM 551 C CA . SER A 1 72 ? 1.620 -6.967 6.584 1.00 95.38 72 SER A CA 1
ATOM 552 C C . SER A 1 72 ? 2.222 -6.145 5.449 1.00 95.38 72 SER A C 1
ATOM 554 O O . SER A 1 72 ? 1.496 -5.608 4.615 1.00 95.38 72 SER A O 1
ATOM 556 N N . ILE A 1 73 ? 3.551 -6.069 5.402 1.00 94.44 73 ILE A N 1
ATOM 557 C CA . ILE A 1 73 ? 4.283 -5.402 4.321 1.00 94.44 73 ILE A CA 1
ATOM 558 C C . ILE A 1 73 ? 4.728 -6.464 3.317 1.00 94.44 73 ILE A C 1
ATOM 560 O O . ILE A 1 73 ? 5.445 -7.388 3.697 1.00 94.44 73 ILE A O 1
ATOM 564 N N . ASP A 1 74 ? 4.362 -6.288 2.052 1.00 88.06 74 ASP A N 1
ATOM 565 C CA . ASP A 1 74 ? 4.970 -6.982 0.920 1.00 88.06 74 ASP A CA 1
ATOM 566 C C . ASP A 1 74 ? 5.490 -5.950 -0.086 1.00 88.06 74 ASP A C 1
ATOM 568 O O . ASP A 1 74 ? 4.733 -5.180 -0.681 1.00 88.06 74 ASP A O 1
ATOM 572 N N . ARG A 1 75 ? 6.816 -5.898 -0.242 1.00 84.44 75 ARG A N 1
ATOM 573 C CA . ARG A 1 75 ? 7.532 -4.913 -1.069 1.00 84.44 75 ARG A CA 1
ATOM 574 C C . ARG A 1 75 ? 7.099 -3.469 -0.770 1.00 84.44 75 ARG A C 1
ATOM 576 O O . ARG A 1 75 ? 7.521 -2.871 0.217 1.00 84.44 75 ARG A O 1
ATOM 583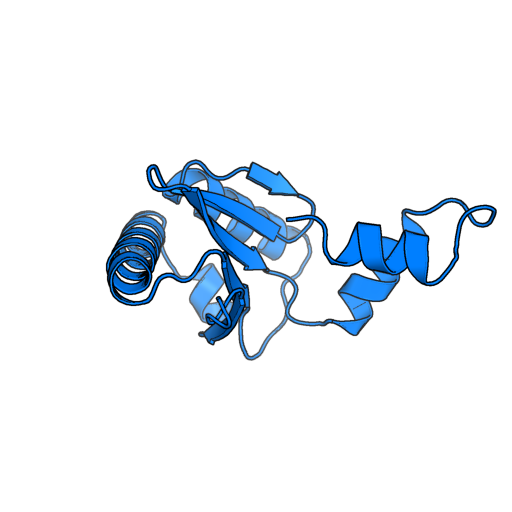 N N . SER A 1 76 ? 6.271 -2.907 -1.647 1.00 86.94 76 SER A N 1
ATOM 584 C CA . SER A 1 76 ? 5.794 -1.520 -1.614 1.00 86.94 76 SER A CA 1
ATOM 585 C C . SER A 1 76 ? 4.337 -1.409 -1.176 1.00 86.94 76 SER A C 1
ATOM 587 O O . SER A 1 76 ? 3.763 -0.325 -1.249 1.00 86.94 76 SER A O 1
ATOM 589 N N . THR A 1 77 ? 3.731 -2.516 -0.761 1.00 90.69 77 THR A N 1
ATOM 590 C CA . THR A 1 77 ? 2.322 -2.598 -0.401 1.00 90.69 77 THR A CA 1
ATOM 591 C C . THR A 1 77 ? 2.194 -2.979 1.065 1.00 90.69 77 THR A C 1
ATOM 593 O O . THR A 1 77 ? 2.846 -3.906 1.542 1.00 90.69 77 THR A O 1
ATOM 596 N N . VAL A 1 78 ? 1.336 -2.266 1.789 1.00 95.31 78 VAL A N 1
ATOM 597 C CA . VAL A 1 78 ? 0.896 -2.663 3.128 1.00 95.31 78 VAL A CA 1
ATOM 598 C C . VAL A 1 78 ? -0.543 -3.137 3.043 1.00 95.31 78 VAL A C 1
ATOM 600 O O . VAL A 1 78 ? -1.419 -2.342 2.708 1.00 95.31 78 VAL A O 1
ATOM 603 N N . THR A 1 79 ? -0.790 -4.402 3.368 1.00 94.94 79 THR A N 1
ATOM 604 C CA . THR A 1 79 ? -2.125 -5.004 3.324 1.00 94.94 79 THR A CA 1
ATOM 605 C C . THR A 1 79 ? -2.665 -5.194 4.740 1.00 94.94 79 THR A C 1
ATOM 607 O O . THR A 1 79 ? -2.047 -5.834 5.589 1.00 94.94 79 THR A O 1
ATOM 610 N N . HIS A 1 80 ? -3.832 -4.613 4.999 1.00 94.62 80 HIS A N 1
ATOM 611 C CA . HIS A 1 80 ? -4.605 -4.750 6.227 1.00 94.62 80 HIS A CA 1
ATOM 612 C C . HIS A 1 80 ? -5.904 -5.503 5.929 1.00 94.62 80 HIS A C 1
ATOM 614 O O . HIS A 1 80 ? -6.626 -5.162 4.990 1.00 94.62 80 HIS A O 1
ATOM 620 N N . LEU A 1 81 ? -6.202 -6.515 6.742 1.00 92.06 81 LEU A N 1
ATOM 621 C CA . LEU A 1 81 ? -7.462 -7.246 6.704 1.00 92.06 81 LEU A CA 1
ATOM 622 C C . LEU A 1 81 ? -8.314 -6.803 7.894 1.00 92.06 81 LEU A C 1
ATOM 624 O O . LEU A 1 81 ? -7.939 -7.047 9.041 1.00 92.06 81 LEU A O 1
ATOM 628 N N . ASP A 1 82 ? -9.445 -6.159 7.617 1.00 87.81 82 ASP A N 1
ATOM 629 C CA . ASP A 1 82 ? -10.421 -5.825 8.653 1.00 87.81 82 ASP A CA 1
ATOM 630 C C . ASP A 1 82 ? -11.184 -7.084 9.104 1.00 87.81 82 ASP A C 1
ATOM 632 O O . ASP A 1 82 ? -11.260 -8.090 8.393 1.00 87.81 82 ASP A O 1
ATOM 636 N N . ASN A 1 83 ? -11.802 -7.016 10.281 1.00 79.50 83 ASN A N 1
ATOM 637 C CA . ASN A 1 83 ? -12.516 -8.122 10.922 1.00 79.50 83 ASN A CA 1
ATOM 638 C C . ASN A 1 83 ? -13.669 -8.687 10.075 1.00 79.50 83 ASN A C 1
ATOM 640 O O . ASN A 1 83 ? -14.010 -9.859 10.215 1.00 79.50 83 ASN A O 1
ATOM 644 N N . ASP A 1 84 ? -14.246 -7.878 9.185 1.00 80.44 84 ASP A N 1
ATOM 645 C CA . ASP A 1 84 ? -15.339 -8.283 8.293 1.00 80.44 84 ASP A CA 1
ATOM 646 C C . ASP A 1 84 ? -14.845 -8.888 6.963 1.00 80.44 84 ASP A C 1
ATOM 648 O O . ASP A 1 84 ? -15.629 -9.105 6.039 1.00 80.44 84 ASP A O 1
ATOM 652 N N . GLY A 1 85 ? -13.539 -9.152 6.838 1.00 82.38 85 GLY A N 1
ATOM 653 C CA . GLY A 1 85 ? -12.933 -9.716 5.630 1.00 82.38 85 GLY A CA 1
ATOM 654 C C . GLY A 1 85 ? -12.728 -8.704 4.499 1.00 82.38 85 GLY A C 1
ATOM 655 O O . GLY A 1 85 ? -12.493 -9.105 3.360 1.00 82.38 85 GLY A O 1
ATOM 656 N N . PHE A 1 86 ? -12.823 -7.405 4.797 1.00 88.81 86 PHE A N 1
ATOM 657 C CA . PHE A 1 86 ? -12.502 -6.329 3.863 1.00 88.81 86 PHE A CA 1
ATOM 658 C C . PHE A 1 86 ? -10.993 -6.069 3.837 1.00 88.81 86 PHE A C 1
ATOM 660 O O . PHE A 1 86 ? -10.366 -5.883 4.882 1.00 88.81 86 PHE A O 1
ATOM 667 N N . THR A 1 87 ? -10.410 -6.037 2.641 1.00 92.38 87 THR A N 1
ATOM 668 C CA . THR A 1 87 ? -8.974 -5.809 2.447 1.00 92.38 87 THR A CA 1
ATOM 669 C C . THR A 1 87 ? -8.692 -4.350 2.096 1.00 92.38 87 THR A C 1
ATOM 671 O O . THR A 1 87 ? -9.304 -3.790 1.185 1.00 92.38 87 THR A O 1
ATOM 674 N N . ILE A 1 88 ? -7.719 -3.746 2.777 1.00 94.50 88 ILE A N 1
ATOM 675 C CA . ILE A 1 88 ? -7.174 -2.421 2.465 1.00 94.50 88 ILE A CA 1
ATOM 676 C C . ILE A 1 88 ? -5.697 -2.583 2.124 1.00 94.50 88 ILE A C 1
ATOM 678 O O . ILE A 1 88 ? -4.910 -2.990 2.975 1.00 94.50 88 ILE A O 1
ATOM 682 N N . SER A 1 89 ? -5.312 -2.227 0.903 1.00 94.31 89 SER A N 1
ATOM 683 C CA . SER A 1 89 ? -3.917 -2.247 0.459 1.00 94.31 89 SER A CA 1
ATOM 684 C C . SER A 1 89 ? -3.421 -0.824 0.222 1.00 94.31 89 SER A C 1
ATOM 686 O O . SER A 1 89 ? -3.931 -0.124 -0.649 1.00 94.31 89 SER A O 1
ATOM 688 N N . PHE A 1 90 ? -2.402 -0.390 0.952 1.00 94.69 90 PHE A N 1
ATOM 689 C CA . PHE A 1 90 ? -1.711 0.876 0.714 1.00 94.69 90 PHE A CA 1
ATOM 690 C C . PHE A 1 90 ? -0.488 0.613 -0.158 1.00 94.69 90 PHE A C 1
ATOM 692 O O . PHE A 1 90 ? 0.507 0.077 0.323 1.00 94.69 90 PHE A O 1
ATOM 699 N N . ASN A 1 91 ? -0.563 0.969 -1.437 1.00 91.69 91 ASN A N 1
ATOM 700 C CA . ASN A 1 91 ? 0.542 0.843 -2.372 1.00 91.69 91 ASN A CA 1
ATOM 701 C C . ASN A 1 91 ? 1.341 2.151 -2.424 1.00 91.69 91 ASN A C 1
ATOM 703 O O . ASN A 1 91 ? 0.889 3.164 -2.957 1.00 91.69 91 ASN A O 1
ATOM 707 N N . VAL A 1 92 ? 2.545 2.105 -1.866 1.00 86.00 92 VAL A N 1
ATOM 708 C CA . VAL A 1 92 ? 3.505 3.212 -1.800 1.00 86.00 92 VAL A CA 1
ATOM 709 C C . VAL A 1 92 ? 4.259 3.370 -3.136 1.00 86.00 92 VAL A C 1
ATOM 711 O O . VAL A 1 92 ? 4.931 4.369 -3.359 1.00 86.00 92 VAL A O 1
ATOM 714 N N . CYS A 1 93 ? 4.117 2.432 -4.079 1.00 73.31 93 CYS A N 1
ATOM 715 C CA . CYS A 1 93 ? 4.601 2.562 -5.452 1.00 73.31 93 CYS A CA 1
ATOM 716 C C . CYS A 1 93 ? 3.462 3.032 -6.376 1.00 73.31 93 CYS A C 1
ATOM 718 O O . CYS A 1 93 ? 2.662 2.237 -6.871 1.00 73.31 93 CYS A O 1
ATOM 720 N N . ALA A 1 94 ? 3.389 4.346 -6.614 1.00 62.59 94 ALA A N 1
ATOM 721 C CA . ALA A 1 94 ? 2.440 4.934 -7.566 1.00 62.59 94 ALA A CA 1
ATOM 722 C C . ALA A 1 94 ? 2.792 4.644 -9.040 1.00 62.59 94 ALA A C 1
ATOM 724 O O . ALA A 1 94 ? 1.954 4.833 -9.921 1.00 62.59 94 ALA A O 1
ATOM 725 N N . ASP A 1 95 ? 4.015 4.185 -9.318 1.00 71.00 95 ASP A N 1
ATOM 726 C CA . ASP A 1 95 ? 4.474 3.879 -10.669 1.00 71.00 95 ASP A CA 1
ATOM 727 C C . ASP A 1 95 ? 4.176 2.417 -11.035 1.00 71.00 95 ASP A C 1
ATOM 729 O O . ASP A 1 95 ? 4.880 1.483 -10.646 1.00 71.00 95 ASP A O 1
ATOM 733 N N . GLY A 1 96 ? 3.112 2.218 -11.814 1.00 67.31 96 GLY A N 1
ATOM 734 C CA . GLY A 1 96 ? 2.725 0.898 -12.307 1.00 67.31 96 GLY A CA 1
ATOM 735 C C . GLY A 1 96 ? 3.764 0.243 -13.224 1.00 67.31 96 GLY A C 1
ATOM 736 O O . GLY A 1 96 ? 3.799 -0.985 -13.285 1.00 67.31 96 GLY A O 1
ATOM 737 N N . GLN A 1 97 ? 4.612 1.024 -13.904 1.00 74.56 97 GLN A N 1
ATOM 738 C CA . GLN A 1 97 ? 5.695 0.494 -14.736 1.00 74.56 97 GLN A CA 1
ATOM 739 C C . GLN A 1 97 ? 6.832 -0.016 -13.859 1.00 74.56 97 GLN A C 1
ATOM 741 O O . GLN A 1 97 ? 7.279 -1.143 -14.051 1.00 74.56 97 GLN A O 1
ATOM 746 N N . GLN A 1 98 ? 7.233 0.754 -12.845 1.00 72.00 98 GLN A N 1
ATOM 747 C CA . GLN A 1 98 ? 8.232 0.287 -11.885 1.00 72.00 98 GLN A CA 1
ATOM 748 C C . GLN A 1 98 ? 7.741 -0.961 -11.146 1.00 72.00 98 GLN A C 1
ATOM 750 O O . GLN A 1 98 ? 8.476 -1.933 -11.037 1.00 72.00 98 GLN A O 1
ATOM 755 N N . ARG A 1 99 ? 6.467 -0.994 -10.729 1.00 70.69 99 ARG A N 1
ATOM 756 C CA . ARG A 1 99 ? 5.871 -2.185 -10.106 1.00 70.69 99 ARG A CA 1
ATOM 757 C C . ARG A 1 99 ? 5.924 -3.408 -11.022 1.00 70.69 99 ARG A C 1
ATOM 759 O O . ARG A 1 99 ? 6.188 -4.509 -10.551 1.00 70.69 99 ARG A O 1
ATOM 766 N N . PHE A 1 100 ? 5.664 -3.222 -12.313 1.00 75.81 100 PHE A N 1
ATOM 767 C CA . PHE A 1 100 ? 5.771 -4.289 -13.303 1.00 75.81 100 PHE A CA 1
ATOM 768 C C . PHE A 1 100 ? 7.208 -4.806 -13.418 1.00 75.81 100 PHE A C 1
ATOM 770 O O . PHE A 1 100 ? 7.408 -6.016 -13.390 1.00 75.81 100 PHE A O 1
ATOM 777 N N . VAL A 1 101 ? 8.193 -3.905 -13.500 1.00 80.00 101 VAL A N 1
ATOM 778 C CA . VAL A 1 101 ? 9.620 -4.261 -13.551 1.00 80.00 101 VAL A CA 1
ATOM 779 C C . VAL A 1 101 ? 10.035 -5.006 -12.281 1.00 80.00 101 VAL A C 1
ATOM 781 O O . VAL A 1 101 ? 10.563 -6.105 -12.383 1.00 80.00 101 VAL A O 1
ATOM 784 N N . ASP A 1 102 ? 9.685 -4.496 -11.097 1.00 74.56 102 ASP A N 1
ATOM 785 C CA . ASP A 1 102 ? 10.008 -5.128 -9.810 1.00 74.56 102 ASP A CA 1
ATOM 786 C C . ASP A 1 102 ? 9.435 -6.557 -9.705 1.00 74.56 102 ASP A C 1
ATOM 788 O O . ASP A 1 102 ? 10.033 -7.452 -9.100 1.00 74.56 102 ASP A O 1
ATOM 792 N N . VAL A 1 103 ? 8.236 -6.791 -10.252 1.00 77.38 103 VAL A N 1
ATOM 793 C CA . VAL A 1 103 ? 7.619 -8.124 -10.283 1.00 77.38 103 VAL A CA 1
ATOM 794 C C . VAL A 1 103 ? 8.277 -9.012 -11.332 1.00 77.38 103 VAL A C 1
ATOM 796 O O . VAL A 1 103 ? 8.605 -10.155 -11.011 1.00 77.38 103 VAL A O 1
ATOM 799 N N . ALA A 1 104 ? 8.526 -8.504 -12.537 1.00 80.06 104 ALA A N 1
ATOM 800 C CA . ALA A 1 104 ? 9.212 -9.248 -13.587 1.00 80.06 104 ALA A CA 1
ATOM 801 C C . ALA A 1 104 ? 10.610 -9.705 -13.138 1.00 80.06 104 ALA A C 1
ATOM 803 O O . ALA A 1 104 ? 10.908 -10.891 -13.243 1.00 80.06 104 ALA A O 1
ATOM 804 N N . ASP A 1 105 ? 11.398 -8.817 -12.526 1.00 81.44 105 ASP A N 1
ATOM 805 C CA . ASP A 1 105 ? 12.753 -9.101 -12.025 1.00 81.44 105 ASP A CA 1
ATOM 806 C C . ASP A 1 105 ? 12.771 -10.129 -10.882 1.00 81.44 105 ASP A C 1
ATOM 808 O O . ASP A 1 105 ? 13.788 -10.766 -10.609 1.00 81.44 105 ASP A O 1
ATOM 812 N N . SER A 1 106 ? 11.643 -10.306 -10.189 1.00 77.00 106 SER A N 1
ATOM 813 C CA . SER A 1 106 ? 11.515 -11.298 -9.117 1.00 77.00 106 SER A CA 1
ATOM 814 C C . SER A 1 106 ? 11.135 -12.698 -9.603 1.00 77.00 106 SER A C 1
ATOM 816 O O . SER A 1 106 ? 11.201 -13.653 -8.824 1.00 77.00 106 SER A O 1
ATOM 818 N N . LEU A 1 107 ? 10.713 -12.831 -10.864 1.00 81.06 107 LEU A N 1
ATOM 819 C CA . LEU A 1 107 ? 10.353 -14.108 -11.467 1.00 81.06 107 LEU A CA 1
ATOM 820 C C . LEU A 1 107 ? 11.573 -14.717 -12.172 1.00 81.06 107 LEU A C 1
ATOM 822 O O . LEU A 1 107 ? 12.336 -14.005 -12.816 1.00 81.06 107 LEU A O 1
ATOM 826 N N . PRO A 1 108 ? 11.770 -16.044 -12.108 1.00 77.31 108 PRO A N 1
ATOM 827 C CA . PRO A 1 108 ? 12.810 -16.696 -12.896 1.00 77.31 108 PRO A CA 1
ATOM 828 C C . PRO A 1 108 ? 12.530 -16.531 -14.397 1.00 77.31 108 PRO A C 1
ATOM 830 O O . PRO A 1 108 ? 11.400 -16.768 -14.821 1.00 77.31 108 PRO A O 1
ATOM 833 N N . ASP A 1 109 ? 13.556 -16.257 -15.212 1.00 73.19 109 ASP A N 1
ATOM 834 C CA . ASP A 1 109 ? 13.438 -16.082 -16.678 1.00 73.19 109 ASP A CA 1
ATOM 835 C C . ASP A 1 109 ? 12.690 -17.226 -17.392 1.00 73.19 109 ASP A C 1
ATOM 837 O O . ASP A 1 109 ? 12.062 -17.037 -18.430 1.00 73.19 109 ASP A O 1
ATOM 841 N N . SER A 1 110 ? 12.728 -18.434 -16.821 1.00 69.00 110 SER A N 1
ATOM 842 C CA . SER A 1 110 ? 12.052 -19.630 -17.344 1.00 69.00 110 SER A CA 1
ATOM 843 C C . SER A 1 110 ? 10.545 -19.706 -17.045 1.00 69.00 110 SER A C 1
ATOM 845 O O . SER A 1 110 ? 9.874 -20.604 -17.551 1.00 69.00 110 SER A O 1
ATOM 847 N N . LEU A 1 111 ? 10.008 -18.790 -16.233 1.00 66.62 111 LEU A N 1
ATOM 848 C CA . LEU A 1 111 ? 8.628 -18.783 -15.729 1.00 66.62 111 LEU A CA 1
ATOM 849 C C . LEU A 1 111 ? 7.842 -17.521 -16.114 1.00 66.62 111 LEU A C 1
ATOM 851 O O . LEU A 1 111 ? 6.677 -17.386 -15.723 1.00 66.62 111 LEU A O 1
ATOM 855 N N . ILE A 1 112 ? 8.442 -16.610 -16.885 1.00 75.38 112 ILE A N 1
ATOM 856 C CA . ILE A 1 112 ? 7.775 -15.385 -17.328 1.00 75.38 112 ILE A CA 1
ATOM 857 C C . ILE A 1 112 ? 6.738 -15.740 -18.402 1.00 75.38 112 ILE A C 1
ATOM 859 O O . ILE A 1 112 ? 7.055 -15.990 -19.563 1.00 75.38 112 ILE A O 1
ATOM 863 N N . SER A 1 113 ? 5.473 -15.748 -17.991 1.00 83.69 113 SER A N 1
ATOM 864 C CA . SER A 1 113 ? 4.300 -15.773 -18.861 1.00 83.69 113 SER A CA 1
ATOM 865 C C . SER A 1 113 ? 3.318 -14.701 -18.393 1.00 83.69 113 SER A C 1
ATOM 867 O O . SER A 1 113 ? 3.401 -14.248 -17.249 1.00 83.69 113 SER A O 1
ATOM 869 N N . GLU A 1 114 ? 2.379 -14.301 -19.251 1.00 80.06 114 GLU A N 1
ATOM 870 C CA . GLU A 1 114 ? 1.341 -13.328 -18.883 1.00 80.06 114 GLU A CA 1
ATOM 871 C C . GLU A 1 114 ? 0.536 -13.792 -17.657 1.00 80.06 114 GLU A C 1
ATOM 873 O O . GLU A 1 114 ? 0.235 -12.990 -16.777 1.00 80.06 114 GLU A O 1
ATOM 878 N N . ASP A 1 115 ? 0.272 -15.095 -17.545 1.00 81.25 115 ASP A N 1
ATOM 879 C CA . ASP A 1 115 ? -0.511 -15.679 -16.454 1.00 81.25 115 ASP A CA 1
ATOM 880 C C . ASP A 1 115 ? 0.266 -15.684 -15.123 1.00 81.25 115 ASP A C 1
ATOM 882 O O . ASP A 1 115 ? -0.256 -15.277 -14.079 1.00 81.25 115 ASP A O 1
ATOM 886 N N . THR A 1 116 ? 1.557 -16.044 -15.159 1.00 79.50 116 THR A N 1
ATOM 887 C CA .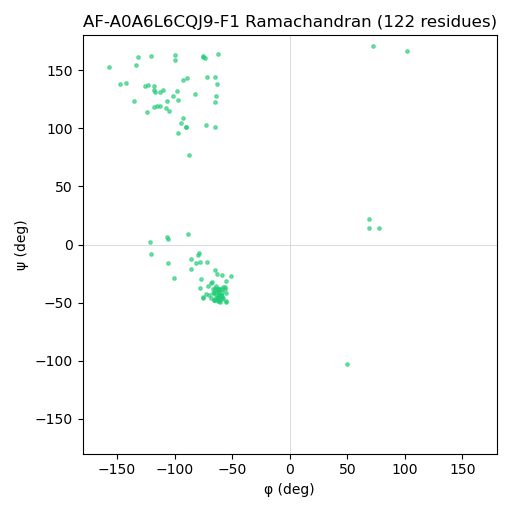 THR A 1 116 ? 2.441 -15.997 -13.979 1.00 79.50 116 THR A CA 1
ATOM 888 C C . THR A 1 116 ? 2.629 -14.563 -13.489 1.00 79.50 116 THR A C 1
ATOM 890 O O . THR A 1 116 ? 2.592 -14.296 -12.287 1.00 79.50 116 THR A O 1
ATOM 893 N N . LEU A 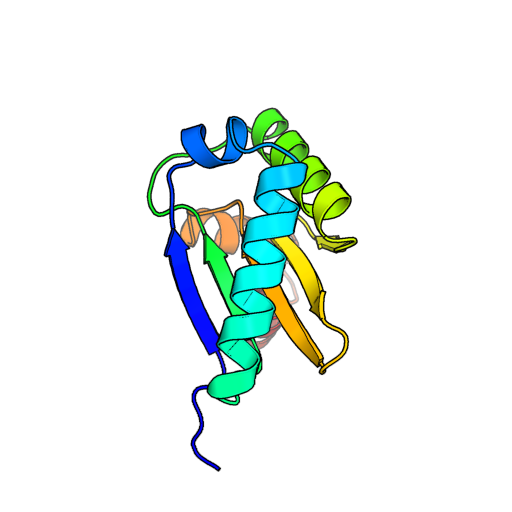1 117 ? 2.806 -13.630 -14.427 1.00 78.19 117 LEU A N 1
ATOM 894 C CA . LEU A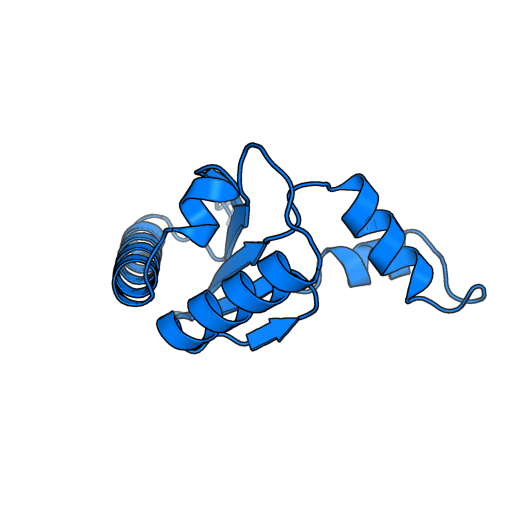 1 117 ? 3.014 -12.220 -14.130 1.00 78.19 117 LEU A CA 1
ATOM 895 C C . LEU A 1 117 ? 1.738 -11.573 -13.589 1.00 78.19 117 LEU A C 1
ATOM 897 O O . LEU A 1 117 ? 1.786 -10.862 -12.589 1.00 78.19 117 LEU A O 1
ATOM 901 N N . SER A 1 118 ? 0.588 -11.864 -14.198 1.00 78.06 118 SER A N 1
ATOM 902 C CA . SER A 1 118 ? -0.714 -11.411 -13.713 1.00 78.06 118 SER A CA 1
ATOM 903 C C . SER A 1 118 ? -0.977 -11.924 -12.299 1.00 78.06 118 SER A C 1
ATOM 905 O O . SER A 1 118 ? -1.345 -11.144 -11.424 1.00 78.06 118 SER A O 1
ATOM 907 N N . THR A 1 119 ? -0.702 -13.199 -12.030 1.00 77.69 119 THR A N 1
ATOM 908 C CA . THR A 1 119 ? -0.864 -13.775 -10.688 1.00 77.69 119 THR A CA 1
ATOM 909 C C . THR A 1 119 ? 0.017 -13.065 -9.657 1.00 77.69 119 THR A C 1
ATOM 911 O O . THR A 1 119 ? -0.460 -12.704 -8.581 1.00 77.69 119 THR A O 1
ATOM 914 N N . ALA A 1 120 ? 1.282 -12.796 -9.990 1.00 72.00 120 ALA A N 1
ATOM 915 C CA . ALA A 1 120 ? 2.206 -12.094 -9.101 1.00 72.00 120 ALA A CA 1
ATOM 916 C C . ALA A 1 120 ? 1.834 -10.611 -8.889 1.00 72.00 120 ALA A C 1
ATOM 918 O O . ALA A 1 120 ? 2.023 -10.082 -7.799 1.00 72.00 120 ALA A O 1
ATOM 919 N N . MET A 1 121 ? 1.266 -9.947 -9.901 1.00 70.56 121 MET A N 1
ATOM 920 C CA . MET A 1 121 ? 0.844 -8.539 -9.838 1.00 70.56 121 MET A CA 1
ATOM 921 C C . MET A 1 121 ? -0.467 -8.318 -9.072 1.00 70.56 121 MET A C 1
ATOM 923 O O . MET A 1 121 ? -0.669 -7.237 -8.518 1.00 70.56 121 MET A O 1
ATOM 927 N N . HIS A 1 122 ? -1.370 -9.303 -9.083 1.00 65.50 122 HIS A N 1
ATOM 928 C CA . HIS A 1 122 ? -2.711 -9.208 -8.491 1.00 65.50 122 HIS A CA 1
ATOM 929 C C . HIS A 1 122 ? -2.859 -9.984 -7.175 1.00 65.50 122 HIS A C 1
ATOM 931 O O . HIS A 1 122 ? -3.966 -10.058 -6.637 1.00 65.50 122 HIS A O 1
ATOM 937 N N . SER A 1 123 ? -1.772 -10.566 -6.659 1.00 57.28 123 SER A N 1
ATOM 938 C CA . SER A 1 123 ? -1.765 -11.147 -5.316 1.00 57.28 123 SER A CA 1
ATOM 939 C C . SER A 1 123 ? -1.983 -10.028 -4.275 1.00 57.28 123 SER A C 1
ATOM 941 O O . SER A 1 123 ? -1.321 -8.992 -4.379 1.00 57.28 123 SER A O 1
ATOM 943 N N . PRO A 1 124 ? -2.952 -10.175 -3.350 1.00 42.44 124 PRO A N 1
ATOM 944 C CA . PRO A 1 124 ? -3.299 -9.149 -2.360 1.00 42.44 124 PRO A CA 1
ATOM 945 C C . PRO A 1 124 ? -2.226 -8.934 -1.283 1.00 42.44 124 PRO A C 1
ATOM 947 O O . PRO A 1 124 ? -1.491 -9.896 -0.974 1.00 42.44 124 PRO A O 1
#

Radius of gyration: 14.95 Å; Cα contacts (8 Å, |Δi|>4): 180; chains: 1; bounding box: 38×34×33 Å

Sequence (124 aa):
MHGLVHVLVCGGTSVQWLDTTTQEWCRITGELSSAARGVGMRWITICPYVGWFTDIEREQVCKRIAKATGGSIDRSTVTHLDNDGFTISFNVCADGQQRFVDVADSLPDSLISEDTLSTAMHSP

Mean predicted aligned error: 7.21 Å

pLDDT: mean 84.94, std 11.64, range [42.44, 97.81]

Nearest PDB structures (foldseek):
  2rbg-assembly1_A  TM=4.392E-01  e=1.968E-01  Sulfurisphaera tokodaii
  3kds-assembly2_F  TM=3.748E-01  e=6.621E-01  Thermotoga maritima
  3ua4-assembly1_B  TM=3.272E-01  e=5.109E+00  Caenorhabditis elegans

Foldseek 3Di:
DPFAAEEEAQDAELVVLLVQALQNLLVVVVVVVVVCVVGVYAEYEYEHNDDADDPVSQVVSLVSNCSSQVFDDDRNWTWHQDPVNHIYIYGDPPDPVVLLVVLVVPDDPVPDDPVSSVCSSPDD

Solvent-accessible surface area (backbone atoms only — not comparable to full-atom values): 7025 Å² total; per-residue (Å²): 134,96,62,61,54,67,45,80,42,71,57,60,36,38,67,52,55,68,68,55,47,46,69,54,45,34,51,53,51,52,52,51,56,59,57,35,73,80,66,70,41,42,33,38,37,38,25,35,68,43,72,76,62,56,73,67,54,42,51,53,41,45,53,40,47,19,70,35,64,74,23,51,78,55,99,54,30,26,41,29,75,47,97,86,66,35,36,42,31,43,30,69,60,58,48,68,65,59,54,48,49,60,53,55,76,71,47,57,85,92,60,77,42,73,67,53,50,48,52,68,71,69,58,127